Protein AF-A0A7C6H4W9-F1 (afdb_monomer)

Secondary structure (DSSP, 8-state):
----------PPPEEEEEESSTTEEEEEEESSSS--EEEEEEE-TT-EEEEE--SSEEEEEEESSEEEEETTEEE----

Radius of gyration: 15.86 Å; Cα contacts (8 Å, |Δi|>4): 154; chains: 1; bounding box: 30×22×61 Å

Solvent-accessible surface area (backbone atoms only — not comparable to full-atom values): 4763 Å² total; per-residue (Å²): 135,82,80,81,82,80,73,78,74,82,76,64,61,51,38,39,39,34,20,71,33,72,67,17,36,42,32,34,22,36,46,72,96,58,83,44,80,77,49,76,48,79,31,44,57,73,38,73,49,79,49,65,50,48,88,59,29,67,46,77,49,76,44,70,58,42,39,36,38,44,93,92,47,72,51,69,73,78,135

Nearest PDB structures (foldseek):
  2exs-assembly1_B  TM=1.001E+00  e=7.896E-09  Geobacillus stearothermophilus
  3zzs-assembly1_B  TM=1.006E+00  e=1.799E-08  Geobacillus stearothermophilus
  1qaw-assembly1_B  TM=9.794E-01  e=1.526E-08  Geobacillus stearothermophilus
  3zzl-assembly1_A  TM=9.708E-01  e=1.444E-08  Halalkalibacterium halodurans
  8r59-assembly1_A  TM=9.487E-01  e=3.114E-08  Geobacillus stearothermophilus

Foldseek 3Di:
DDPPPPPPDPFFWKKKKAAQAFFKKKFFFFPDPDTDTDDIDTDHHGDMDIGGADNTGPDMDIDHFMWMATPVGIDGDDD

Structure (mmCIF, N/CA/C/O backbone):
data_AF-A0A7C6H4W9-F1
#
_entry.id   AF-A0A7C6H4W9-F1
#
loop_
_atom_site.group_PDB
_atom_site.id
_atom_site.type_symbol
_atom_site.label_atom_id
_atom_site.label_alt_id
_atom_site.label_comp_id
_atom_site.label_asym_id
_atom_site.label_entity_id
_atom_site.label_seq_id
_atom_site.pdbx_PDB_ins_code
_atom_site.Cartn_x
_atom_site.Cartn_y
_atom_site.Cartn_z
_atom_site.occupancy
_atom_site.B_iso_or_equiv
_atom_site.auth_seq_id
_atom_site.auth_comp_id
_atom_site.auth_asym_id
_atom_site.auth_atom_id
_atom_site.pdbx_PDB_model_num
ATOM 1 N N . MET A 1 1 ? -2.975 -2.274 -45.326 1.00 43.88 1 MET A N 1
ATOM 2 C CA . MET A 1 1 ? -2.264 -3.023 -44.267 1.00 43.88 1 MET A CA 1
ATOM 3 C C . MET A 1 1 ? -2.657 -2.436 -42.916 1.00 43.88 1 MET A C 1
ATOM 5 O O . MET A 1 1 ? -2.050 -1.475 -42.466 1.00 43.88 1 MET A O 1
ATOM 9 N N . VAL A 1 2 ? -3.744 -2.930 -42.317 1.00 47.78 2 VAL A N 1
ATOM 10 C CA . VAL A 1 2 ? -4.186 -2.491 -40.984 1.00 47.78 2 VAL A CA 1
ATOM 11 C C . VAL A 1 2 ? -3.300 -3.208 -39.969 1.00 47.78 2 VAL A C 1
ATOM 13 O O . VAL A 1 2 ? -3.372 -4.430 -39.855 1.00 47.78 2 VAL A O 1
ATOM 16 N N . LYS A 1 3 ? -2.422 -2.478 -39.271 1.00 51.97 3 LYS A N 1
ATOM 17 C CA . LYS A 1 3 ? -1.728 -3.020 -38.097 1.00 51.97 3 LYS A CA 1
ATOM 18 C C . LYS A 1 3 ? -2.800 -3.315 -37.048 1.00 51.97 3 LYS A C 1
ATOM 20 O O . LYS A 1 3 ? -3.296 -2.383 -36.420 1.00 51.97 3 LYS A O 1
ATOM 25 N N . ARG A 1 4 ? -3.179 -4.586 -36.889 1.00 56.56 4 ARG A N 1
ATOM 26 C CA . ARG A 1 4 ? -3.954 -5.043 -35.732 1.00 56.56 4 ARG A CA 1
ATOM 27 C C . ARG A 1 4 ? -3.139 -4.707 -34.485 1.00 56.56 4 ARG A C 1
ATOM 29 O O . ARG A 1 4 ? -2.093 -5.307 -34.257 1.00 56.56 4 ARG A O 1
ATOM 36 N N . ARG A 1 5 ? -3.561 -3.691 -33.733 1.00 58.81 5 ARG A N 1
ATOM 37 C CA . ARG A 1 5 ? -3.049 -3.418 -32.387 1.00 58.81 5 ARG A CA 1
ATOM 38 C C . ARG A 1 5 ? -3.918 -4.198 -31.405 1.00 58.81 5 ARG A C 1
ATOM 40 O O . ARG A 1 5 ? -4.674 -3.602 -30.655 1.00 58.81 5 ARG A O 1
ATOM 47 N N . ASP A 1 6 ? -3.812 -5.522 -31.447 1.00 58.53 6 ASP A N 1
ATOM 48 C CA . ASP A 1 6 ? -4.455 -6.405 -30.464 1.00 58.53 6 ASP A CA 1
ATOM 49 C C . ASP A 1 6 ? -3.445 -6.860 -29.396 1.00 58.53 6 ASP A C 1
ATOM 51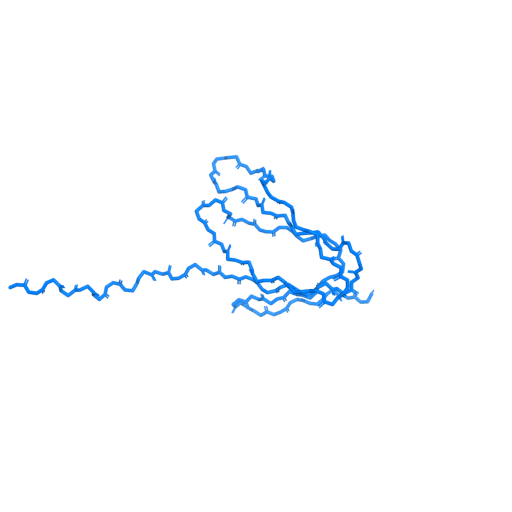 O O . ASP A 1 6 ? -3.553 -7.943 -28.832 1.00 58.53 6 ASP A O 1
ATOM 55 N N . THR A 1 7 ? -2.423 -6.051 -29.112 1.00 60.28 7 THR A N 1
ATOM 56 C CA . THR A 1 7 ? -1.600 -6.238 -27.915 1.00 60.28 7 THR A CA 1
ATOM 57 C C . THR A 1 7 ? -2.241 -5.433 -26.797 1.00 60.28 7 THR A C 1
ATOM 59 O O . THR A 1 7 ? -2.011 -4.229 -26.686 1.00 60.28 7 THR A O 1
ATOM 62 N N . VAL A 1 8 ? -3.087 -6.083 -25.998 1.00 63.09 8 VAL A N 1
ATOM 63 C CA . VAL A 1 8 ? -3.506 -5.537 -24.704 1.00 63.09 8 VAL A CA 1
ATOM 64 C C . VAL A 1 8 ? -2.232 -5.381 -23.879 1.00 63.09 8 VAL A C 1
ATOM 66 O O . VAL A 1 8 ? -1.604 -6.379 -23.529 1.00 63.09 8 VAL A O 1
ATOM 69 N N . GLU A 1 9 ? -1.802 -4.145 -23.625 1.00 64.31 9 GLU A N 1
ATOM 70 C CA . GLU A 1 9 ? -0.719 -3.919 -22.671 1.00 64.31 9 GLU A CA 1
ATOM 71 C C . GLU A 1 9 ? -1.149 -4.492 -21.314 1.00 64.31 9 GLU A C 1
ATOM 73 O O . GLU A 1 9 ? -2.281 -4.236 -20.880 1.00 64.31 9 GLU A O 1
ATOM 78 N N . PRO A 1 10 ? -0.301 -5.293 -20.646 1.00 65.69 10 PRO A N 1
ATOM 79 C CA . PRO A 1 10 ? -0.641 -5.819 -19.336 1.00 65.69 10 PRO A CA 1
ATOM 80 C C . PRO A 1 10 ? -0.848 -4.642 -18.379 1.00 65.69 10 PRO A C 1
ATOM 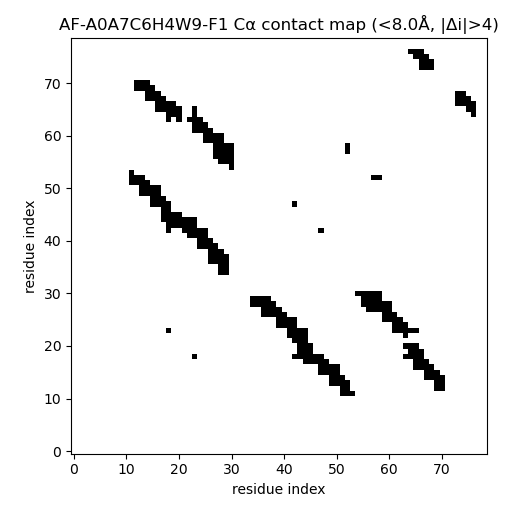82 O O . PRO A 1 10 ? 0.084 -3.893 -18.083 1.00 65.69 10 PRO A O 1
ATOM 85 N N . LYS A 1 11 ? -2.089 -4.461 -17.910 1.00 80.50 11 LYS A N 1
ATOM 86 C CA . LYS A 1 11 ? -2.386 -3.508 -16.838 1.00 80.50 11 LYS A CA 1
ATOM 87 C C . LYS A 1 11 ? -1.599 -3.939 -15.609 1.00 80.50 11 LYS A C 1
ATOM 89 O O . LYS A 1 11 ? -1.673 -5.101 -15.217 1.00 80.50 11 LYS A O 1
ATOM 94 N N . ALA A 1 12 ? -0.840 -3.019 -15.025 1.00 87.19 12 ALA A N 1
ATOM 95 C CA . ALA A 1 12 ? -0.103 -3.326 -13.812 1.00 87.19 12 ALA A CA 1
ATOM 96 C C . ALA A 1 12 ? -1.075 -3.620 -12.659 1.00 87.19 12 ALA A C 1
ATOM 98 O O . ALA A 1 12 ? -2.116 -2.968 -12.533 1.00 87.19 12 ALA A O 1
ATOM 99 N N . ASP A 1 13 ? -0.713 -4.592 -11.824 1.00 95.38 13 ASP A N 1
ATOM 100 C CA . ASP A 1 13 ? -1.473 -4.938 -10.626 1.00 95.38 13 ASP A CA 1
ATOM 101 C C . ASP A 1 13 ? -1.569 -3.751 -9.657 1.00 95.38 13 ASP A C 1
ATOM 103 O O . ASP A 1 13 ? -0.764 -2.815 -9.680 1.00 95.38 13 ASP A O 1
ATOM 107 N N . PHE A 1 14 ? -2.551 -3.810 -8.765 1.00 97.44 14 PHE A N 1
ATOM 108 C CA . PHE A 1 14 ? -2.752 -2.826 -7.710 1.00 97.44 14 PHE A CA 1
ATOM 109 C C . PHE A 1 14 ? -3.127 -3.504 -6.393 1.00 97.44 14 PHE A C 1
ATOM 111 O O . PHE A 1 14 ? -3.524 -4.671 -6.353 1.00 97.44 14 PHE A O 1
ATOM 118 N N . VAL A 1 15 ? -3.025 -2.743 -5.308 1.00 98.06 15 VAL A N 1
ATOM 119 C CA . VAL A 1 15 ? -3.527 -3.116 -3.984 1.00 98.06 15 VAL A CA 1
ATOM 120 C C . VAL A 1 15 ? -4.529 -2.075 -3.497 1.00 98.06 15 VAL A C 1
ATOM 122 O O . VAL A 1 15 ? -4.384 -0.885 -3.778 1.00 98.06 15 VAL A O 1
ATOM 125 N N . ILE A 1 16 ? -5.544 -2.519 -2.763 1.00 98.50 16 ILE A N 1
ATOM 126 C CA . ILE A 1 16 ? -6.479 -1.656 -2.036 1.00 98.50 16 ILE A CA 1
ATOM 127 C C . ILE A 1 16 ? -6.157 -1.771 -0.553 1.00 98.50 16 ILE A C 1
ATOM 129 O O . ILE A 1 16 ? -6.048 -2.879 -0.029 1.00 98.50 16 ILE A O 1
ATOM 133 N N . ILE A 1 17 ? -6.003 -0.638 0.119 1.00 98.62 17 ILE A N 1
ATOM 134 C CA . ILE A 1 17 ? -5.599 -0.562 1.518 1.00 98.62 17 ILE A CA 1
ATOM 135 C C . ILE A 1 17 ? -6.613 0.302 2.259 1.00 98.62 17 ILE A C 1
ATOM 137 O O . ILE A 1 17 ? -6.864 1.428 1.845 1.00 98.62 17 ILE A O 1
ATOM 141 N N . GLN A 1 18 ? -7.176 -0.213 3.348 1.00 98.44 18 GLN A N 1
ATOM 142 C CA . GLN A 1 18 ? -8.044 0.532 4.259 1.00 98.44 18 GLN A CA 1
ATOM 143 C C . GLN A 1 18 ? -7.387 0.613 5.635 1.00 98.44 18 GLN A C 1
ATOM 145 O O . GLN A 1 18 ? -7.084 -0.420 6.237 1.00 98.44 18 GLN A O 1
ATOM 150 N N . ALA A 1 19 ? -7.202 1.824 6.153 1.00 98.44 19 ALA A N 1
ATOM 151 C CA . ALA A 1 19 ? -6.656 2.031 7.488 1.00 98.44 19 ALA A CA 1
ATOM 152 C C . ALA A 1 19 ? -7.684 1.664 8.573 1.00 98.44 19 ALA A C 1
ATOM 154 O O . ALA A 1 19 ? -8.822 2.138 8.561 1.00 98.44 19 ALA A O 1
ATOM 155 N N . LEU A 1 20 ? -7.284 0.815 9.523 1.00 97.50 20 LEU A N 1
ATOM 156 C CA . LEU A 1 20 ? -8.106 0.396 10.669 1.00 97.50 20 LEU A CA 1
ATOM 157 C C . LEU A 1 20 ? -7.773 1.189 11.947 1.00 97.50 20 LEU A C 1
ATOM 159 O O . LEU A 1 20 ? -8.520 1.129 12.925 1.00 97.50 20 LEU A O 1
ATOM 163 N N . GLU A 1 21 ? -6.697 1.976 11.915 1.00 98.00 21 GLU A N 1
ATOM 164 C CA . GLU A 1 21 ? -6.271 2.925 12.946 1.00 98.00 21 GLU A CA 1
ATOM 165 C C . GLU A 1 21 ? -5.754 4.230 12.317 1.00 98.00 21 GLU A C 1
ATOM 167 O O . GLU A 1 21 ? -5.554 4.301 11.105 1.00 98.00 21 GLU A O 1
ATOM 172 N N . ASN A 1 22 ? -5.551 5.269 13.133 1.00 98.44 22 ASN A N 1
ATOM 173 C CA . ASN A 1 22 ? -4.980 6.532 12.661 1.00 98.44 22 ASN A CA 1
ATOM 174 C C . ASN A 1 22 ? -3.470 6.409 12.441 1.00 98.44 22 ASN A C 1
ATOM 176 O O . ASN A 1 22 ? -2.770 5.787 13.238 1.00 98.44 22 ASN A O 1
ATOM 180 N N . GLY A 1 23 ? -2.952 7.075 11.412 1.00 98.19 23 GLY A N 1
ATOM 181 C CA . GLY A 1 23 ? -1.520 7.105 11.129 1.00 98.19 23 GLY A CA 1
ATOM 182 C C . GLY A 1 23 ? -0.930 5.853 10.488 1.00 98.19 23 GLY A C 1
ATOM 183 O O . GLY A 1 23 ? 0.295 5.691 10.507 1.00 98.19 23 GLY A O 1
ATOM 184 N N . VAL A 1 24 ? -1.755 5.014 9.858 1.00 98.50 24 VAL A N 1
ATOM 185 C CA . VAL A 1 24 ? -1.259 3.968 8.956 1.00 98.50 24 VAL A CA 1
ATOM 186 C C . VAL A 1 24 ? -0.396 4.620 7.877 1.00 98.50 24 VAL A C 1
ATOM 188 O O . VAL A 1 24 ? -0.766 5.631 7.292 1.00 98.50 24 VAL A O 1
ATOM 191 N N . THR A 1 25 ? 0.783 4.064 7.618 1.00 98.50 25 THR A N 1
ATOM 192 C CA . THR A 1 25 ? 1.744 4.627 6.663 1.00 98.50 25 THR A CA 1
ATOM 193 C C . THR A 1 25 ? 1.991 3.661 5.513 1.00 98.50 25 THR A C 1
ATOM 195 O O . THR A 1 25 ? 2.391 2.515 5.737 1.00 98.50 25 THR A O 1
ATOM 198 N N . ILE A 1 26 ? 1.793 4.132 4.284 1.00 98.56 26 ILE A N 1
ATOM 199 C CA . ILE A 1 26 ? 1.994 3.38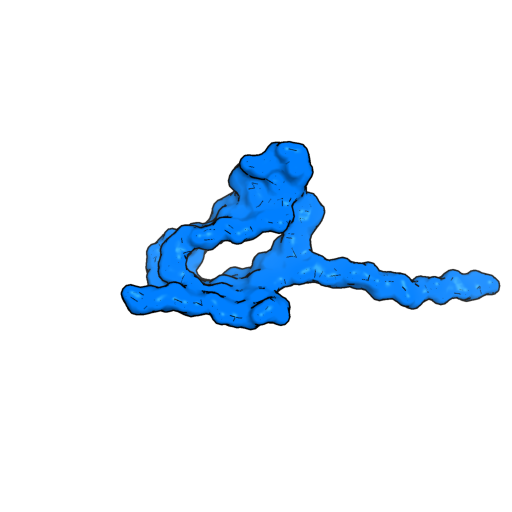6 3.041 1.00 98.56 26 ILE A CA 1
ATOM 200 C C . ILE A 1 26 ? 3.267 3.900 2.375 1.00 98.56 26 ILE A C 1
ATOM 202 O O . ILE A 1 26 ? 3.387 5.088 2.101 1.00 98.56 26 ILE A O 1
ATOM 206 N N . MET A 1 27 ? 4.232 3.024 2.110 1.00 98.62 27 MET A N 1
ATOM 207 C CA . MET A 1 27 ? 5.543 3.396 1.579 1.00 98.62 27 MET A CA 1
ATOM 208 C C . MET A 1 27 ? 5.794 2.697 0.246 1.00 98.62 27 MET A C 1
ATOM 210 O O . MET A 1 27 ? 5.832 1.466 0.189 1.00 98.62 27 MET A O 1
ATOM 214 N N . GLY A 1 28 ? 6.013 3.474 -0.812 1.00 98.38 28 GLY A N 1
ATOM 215 C CA . GLY A 1 28 ? 6.445 2.956 -2.110 1.00 98.38 28 GLY A CA 1
ATOM 216 C C . GLY A 1 28 ? 7.953 2.708 -2.127 1.00 98.38 28 GLY A C 1
ATOM 217 O O . GLY A 1 28 ? 8.732 3.570 -1.705 1.00 98.38 28 GLY A O 1
ATOM 218 N N . LEU A 1 29 ? 8.371 1.536 -2.611 1.00 98.62 29 LEU A N 1
ATOM 219 C CA . LEU A 1 29 ? 9.776 1.173 -2.787 1.00 98.62 29 LEU A CA 1
ATOM 220 C C . LEU A 1 29 ? 10.168 1.193 -4.263 1.00 98.62 29 LEU A C 1
ATOM 222 O O . LEU A 1 29 ? 9.438 0.696 -5.127 1.00 98.62 29 LEU A O 1
ATOM 226 N N . THR A 1 30 ? 11.347 1.753 -4.532 1.00 97.88 30 THR A N 1
ATOM 227 C CA . THR A 1 30 ? 11.850 1.952 -5.891 1.00 97.88 30 THR A CA 1
ATOM 228 C C . THR A 1 30 ? 11.994 0.640 -6.645 1.00 97.88 30 THR A C 1
ATOM 230 O O . THR A 1 30 ? 12.454 -0.362 -6.102 1.00 97.88 30 THR A O 1
ATOM 233 N N . ARG A 1 31 ? 11.643 0.645 -7.928 1.00 97.19 31 ARG A N 1
ATOM 234 C CA . ARG A 1 31 ? 12.064 -0.383 -8.883 1.00 97.19 31 ARG A CA 1
ATOM 235 C C . ARG A 1 31 ? 13.516 -0.143 -9.305 1.00 97.19 31 ARG A C 1
ATOM 237 O O . ARG A 1 31 ? 13.898 0.998 -9.553 1.00 97.19 31 ARG A O 1
ATOM 244 N N . GLY A 1 32 ? 14.306 -1.209 -9.428 1.00 94.56 32 GLY A N 1
ATOM 245 C CA . GLY A 1 32 ? 15.675 -1.156 -9.950 1.00 94.56 32 GLY A CA 1
ATOM 246 C C . GLY A 1 32 ? 16.699 -1.823 -9.035 1.00 94.56 32 GLY A C 1
ATOM 247 O O . GLY A 1 32 ? 16.352 -2.635 -8.183 1.00 94.56 32 GLY A O 1
ATOM 248 N N . THR A 1 33 ? 17.973 -1.478 -9.225 1.00 95.12 33 THR A N 1
ATOM 249 C CA . THR A 1 33 ? 19.116 -2.061 -8.499 1.00 95.12 33 THR A CA 1
ATOM 250 C C . THR A 1 33 ? 19.118 -1.743 -7.006 1.00 95.12 33 THR A C 1
ATOM 252 O O . THR A 1 33 ? 19.544 -2.568 -6.205 1.00 95.12 33 THR A O 1
ATOM 255 N N . ASN A 1 34 ? 18.620 -0.566 -6.625 1.00 96.00 34 ASN A N 1
ATOM 256 C CA . ASN A 1 34 ? 18.516 -0.142 -5.233 1.00 96.00 34 ASN A CA 1
ATOM 257 C C . ASN A 1 34 ? 17.060 -0.185 -4.767 1.00 96.00 34 ASN A C 1
ATOM 259 O O . ASN A 1 34 ? 16.169 0.336 -5.440 1.00 96.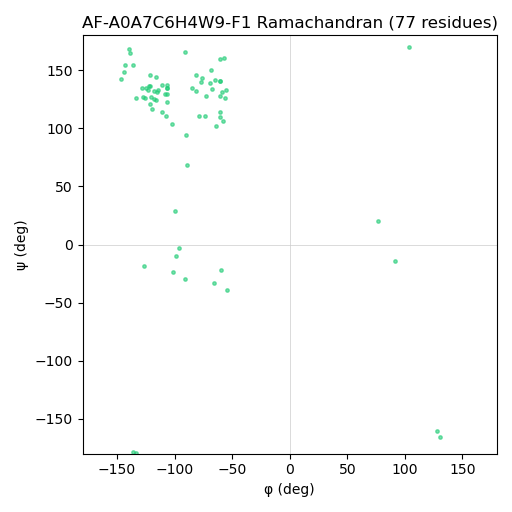00 34 ASN A O 1
ATOM 263 N N . THR A 1 35 ? 16.837 -0.732 -3.572 1.00 97.25 35 THR A N 1
ATOM 264 C CA . THR A 1 35 ? 15.527 -0.750 -2.909 1.00 97.25 35 THR A CA 1
ATOM 265 C C . THR A 1 35 ? 15.497 0.328 -1.828 1.00 97.25 35 THR A C 1
ATOM 267 O O . THR A 1 35 ? 16.099 0.165 -0.770 1.00 97.25 35 THR A O 1
ATOM 270 N N . LYS A 1 36 ? 14.818 1.449 -2.089 1.00 97.06 36 LYS A N 1
ATOM 271 C CA . LYS A 1 36 ? 14.658 2.558 -1.132 1.00 97.06 36 LYS A CA 1
ATOM 272 C C . LYS A 1 36 ? 13.222 3.072 -1.113 1.00 97.06 36 LYS A C 1
ATOM 274 O O . LYS A 1 36 ? 12.515 2.959 -2.112 1.00 97.06 36 LYS A O 1
ATOM 279 N N . PHE A 1 37 ? 12.808 3.666 0.004 1.00 97.25 37 PHE A N 1
ATOM 280 C CA . PHE A 1 37 ? 11.544 4.402 0.077 1.00 97.25 37 PHE A CA 1
ATOM 281 C C . PHE A 1 37 ? 11.630 5.663 -0.791 1.00 97.25 37 PHE A C 1
ATOM 283 O O . PHE A 1 37 ? 12.634 6.375 -0.729 1.00 97.25 37 PHE A O 1
ATOM 290 N N . HIS A 1 38 ? 10.604 5.932 -1.601 1.00 95.31 38 HIS A N 1
ATOM 291 C CA . HIS A 1 38 ? 10.559 7.134 -2.450 1.00 95.31 38 HIS A CA 1
ATOM 292 C C . HIS A 1 38 ? 9.295 7.980 -2.277 1.00 95.31 38 HIS A C 1
ATOM 294 O O . HIS A 1 38 ? 9.297 9.144 -2.659 1.00 95.31 38 HIS A O 1
ATOM 300 N N . HIS A 1 39 ? 8.232 7.410 -1.709 1.00 94.69 39 HIS A N 1
ATOM 301 C CA . HIS A 1 39 ? 7.017 8.123 -1.320 1.00 94.69 39 HIS A CA 1
ATOM 302 C C . HIS A 1 39 ? 6.471 7.514 -0.034 1.00 94.69 39 HIS A C 1
ATOM 304 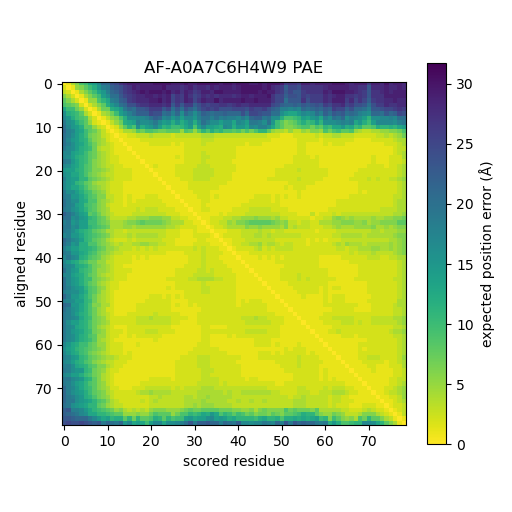O O . HIS A 1 39 ? 6.623 6.309 0.192 1.00 94.69 39 HIS A O 1
ATOM 310 N N . SER A 1 40 ? 5.834 8.345 0.783 1.00 97.06 40 SER A N 1
ATO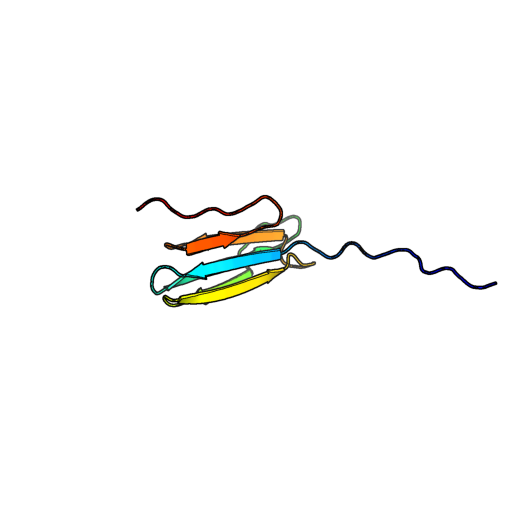M 311 C CA . SER A 1 40 ? 5.111 7.925 1.975 1.00 97.06 40 SER A CA 1
ATOM 312 C C . SER A 1 40 ? 3.759 8.617 1.987 1.00 97.06 40 SER A C 1
ATOM 314 O O . SER A 1 40 ? 3.708 9.842 1.951 1.00 97.06 40 SER A O 1
ATOM 316 N N . GLU A 1 41 ? 2.696 7.834 2.097 1.00 98.56 41 GLU A N 1
ATOM 317 C CA . GLU A 1 41 ? 1.333 8.319 2.285 1.00 98.56 41 GLU A CA 1
ATOM 318 C C . GLU A 1 41 ? 0.865 7.957 3.693 1.00 98.56 41 GLU A C 1
ATOM 320 O O . GLU A 1 41 ? 1.134 6.848 4.165 1.00 98.56 41 GLU A O 1
ATOM 325 N N . LYS A 1 42 ? 0.194 8.881 4.381 1.00 98.62 42 LYS A N 1
ATOM 326 C CA . LYS A 1 42 ? -0.376 8.634 5.708 1.00 98.62 42 LYS A CA 1
ATOM 327 C C . LYS A 1 42 ? -1.890 8.554 5.570 1.00 98.62 42 LYS A C 1
ATOM 329 O O . LYS A 1 42 ? -2.484 9.457 5.000 1.00 98.62 42 LYS A O 1
ATOM 334 N N . LEU A 1 43 ? -2.474 7.498 6.124 1.00 98.75 43 LEU A N 1
ATOM 335 C CA . LEU A 1 43 ? -3.910 7.290 6.200 1.00 98.75 43 LEU A CA 1
ATOM 336 C C . LEU A 1 43 ? -4.374 7.325 7.655 1.00 98.75 43 LEU A C 1
ATOM 338 O O . LEU A 1 43 ? -3.782 6.674 8.524 1.00 98.75 43 LEU A O 1
ATOM 342 N N . ASP A 1 44 ? -5.445 8.060 7.911 1.00 98.69 44 ASP A N 1
ATOM 343 C CA . ASP A 1 44 ? -6.191 8.004 9.160 1.00 98.69 44 ASP A CA 1
ATOM 344 C C . ASP A 1 44 ? -7.333 6.972 9.088 1.00 98.69 44 ASP A C 1
ATOM 346 O O . ASP A 1 44 ? -7.666 6.432 8.030 1.00 98.69 44 ASP A O 1
ATOM 350 N N . LYS A 1 45 ? -7.907 6.614 10.242 1.00 98.50 45 LYS A N 1
ATOM 351 C CA . LYS A 1 45 ? -8.850 5.497 10.370 1.00 98.50 45 LYS A CA 1
ATOM 352 C C . LYS A 1 45 ? -10.035 5.664 9.418 1.00 98.50 45 LYS A C 1
ATOM 354 O O . LYS A 1 45 ? -10.772 6.643 9.486 1.00 98.50 45 LYS A O 1
ATOM 359 N N . GLY A 1 46 ? -10.277 4.634 8.613 1.00 98.25 46 GLY A N 1
ATOM 360 C CA . GLY A 1 46 ? -11.361 4.592 7.635 1.00 98.25 46 GLY A CA 1
ATOM 361 C C . GLY A 1 46 ? -10.971 5.095 6.247 1.00 98.25 46 GLY A C 1
ATOM 362 O O . GLY A 1 46 ? -11.698 4.792 5.300 1.00 98.25 46 GLY A O 1
ATOM 363 N N . GLU A 1 47 ? -9.836 5.781 6.093 1.00 98.81 47 GLU A N 1
ATOM 364 C CA . GLU A 1 47 ? -9.337 6.190 4.781 1.00 98.81 47 GLU A CA 1
ATOM 365 C C . GLU A 1 47 ? -8.891 4.984 3.946 1.00 98.81 47 GLU A C 1
ATOM 367 O O . GLU A 1 47 ? -8.470 3.940 4.464 1.00 98.81 47 GLU A O 1
ATOM 372 N N . ILE A 1 48 ? -9.016 5.135 2.626 1.00 98.62 48 ILE A N 1
ATOM 373 C CA . ILE A 1 48 ? -8.760 4.083 1.646 1.00 98.62 48 ILE A CA 1
ATOM 374 C C . ILE A 1 48 ? -7.801 4.607 0.581 1.00 98.62 48 ILE A C 1
ATOM 376 O O . ILE A 1 48 ? -8.007 5.685 0.028 1.00 98.62 48 ILE A O 1
ATOM 380 N N . MET A 1 49 ? -6.801 3.799 0.238 1.00 98.56 49 MET A N 1
ATOM 381 C CA . MET A 1 49 ? -5.887 4.034 -0.876 1.00 98.56 49 MET A CA 1
ATOM 382 C C . MET A 1 49 ? -5.948 2.871 -1.868 1.00 98.56 49 MET A C 1
ATOM 384 O O . MET A 1 49 ? -5.918 1.706 -1.474 1.00 98.56 49 MET A O 1
ATOM 388 N N . ILE A 1 50 ? -5.990 3.189 -3.163 1.00 98.25 50 ILE A N 1
ATOM 389 C CA . ILE A 1 50 ? -5.805 2.228 -4.257 1.00 98.25 50 ILE A CA 1
ATOM 390 C C . ILE A 1 50 ? -4.469 2.560 -4.916 1.00 98.25 50 ILE A C 1
ATOM 392 O O . ILE A 1 50 ? -4.309 3.637 -5.486 1.00 98.25 50 ILE A O 1
ATOM 396 N N . ALA A 1 51 ? -3.499 1.656 -4.805 1.00 97.75 51 ALA A N 1
ATOM 397 C CA . ALA A 1 51 ? -2.123 1.893 -5.223 1.00 97.75 51 ALA A CA 1
ATOM 398 C C . ALA A 1 51 ? -1.706 0.895 -6.304 1.00 97.75 51 ALA A C 1
ATOM 400 O O . ALA A 1 51 ? -1.649 -0.310 -6.056 1.00 97.75 51 ALA A O 1
ATOM 401 N N . GLN A 1 52 ? -1.404 1.398 -7.499 1.00 97.88 52 GLN A N 1
ATOM 402 C CA . GLN A 1 52 ? -0.900 0.590 -8.608 1.00 97.88 52 GLN A CA 1
ATOM 403 C C . GLN A 1 52 ? 0.608 0.349 -8.465 1.00 97.88 52 GLN A C 1
ATOM 405 O O . GLN A 1 52 ? 1.348 1.240 -8.041 1.00 97.88 52 GLN A O 1
ATOM 410 N N . PHE A 1 53 ? 1.091 -0.817 -8.891 1.00 97.25 53 PHE A N 1
ATOM 411 C CA . PHE A 1 53 ? 2.503 -0.981 -9.220 1.00 97.25 53 PHE A CA 1
ATOM 412 C C . PHE A 1 53 ? 2.822 -0.191 -10.490 1.00 97.25 53 PHE A C 1
ATOM 414 O O . PHE A 1 53 ? 2.047 -0.150 -11.447 1.00 97.25 53 PHE A O 1
ATOM 421 N N . THR A 1 54 ? 3.974 0.469 -10.505 1.00 95.62 54 THR A N 1
ATOM 422 C CA . THR A 1 54 ? 4.342 1.385 -11.592 1.00 95.62 54 THR A CA 1
ATOM 423 C C . THR A 1 54 ? 5.768 1.128 -12.054 1.00 95.62 54 THR A C 1
ATOM 425 O O . THR A 1 54 ? 6.473 0.256 -11.531 1.00 95.62 54 THR A O 1
ATOM 428 N N . GLU A 1 55 ? 6.216 1.913 -13.030 1.00 95.69 55 GLU A N 1
ATOM 429 C CA . GLU A 1 55 ? 7.626 1.979 -13.402 1.00 95.69 55 GLU A CA 1
ATOM 430 C C . GLU A 1 55 ? 8.514 2.304 -12.190 1.00 95.69 55 GLU A C 1
ATOM 432 O O . GLU A 1 55 ? 9.560 1.686 -12.016 1.00 95.69 55 GLU A O 1
ATOM 437 N N . HIS A 1 56 ? 8.067 3.193 -11.299 1.00 96.25 56 HIS A N 1
ATOM 438 C CA . HIS A 1 56 ? 8.855 3.632 -10.147 1.00 96.25 56 HIS A CA 1
ATOM 439 C C . HIS A 1 56 ? 8.628 2.790 -8.889 1.00 96.25 56 HIS A C 1
ATOM 441 O O . HIS A 1 56 ? 9.559 2.635 -8.103 1.00 96.25 56 HIS A O 1
ATOM 447 N N . THR A 1 57 ? 7.438 2.214 -8.706 1.00 97.56 57 THR A N 1
ATOM 448 C CA . THR A 1 57 ? 7.073 1.454 -7.502 1.00 97.56 57 THR A CA 1
ATOM 449 C C . THR A 1 57 ? 7.020 -0.036 -7.804 1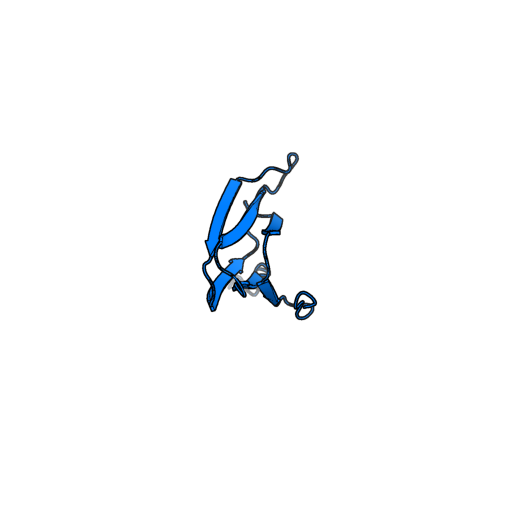.00 97.56 57 THR A C 1
ATOM 451 O O . THR A 1 57 ? 6.134 -0.506 -8.522 1.00 97.56 57 THR A O 1
ATOM 454 N N . SER A 1 58 ? 7.972 -0.786 -7.245 1.00 97.56 58 SER A N 1
ATOM 455 C CA . SER A 1 58 ? 8.051 -2.247 -7.395 1.00 97.56 58 SER A CA 1
ATOM 456 C C . SER A 1 58 ? 7.532 -3.020 -6.189 1.00 97.56 58 SER A C 1
ATOM 458 O O . SER A 1 58 ? 7.115 -4.164 -6.337 1.00 97.56 58 SER A O 1
ATOM 460 N N . ALA A 1 59 ? 7.524 -2.389 -5.017 1.00 98.12 59 ALA A N 1
ATOM 461 C CA . ALA A 1 59 ? 6.991 -2.952 -3.790 1.00 98.12 59 ALA A CA 1
ATOM 462 C C . ALA A 1 59 ? 6.307 -1.857 -2.967 1.00 98.12 59 ALA A C 1
ATOM 464 O O . ALA A 1 59 ? 6.639 -0.675 -3.081 1.00 98.12 59 ALA A O 1
ATOM 465 N N . ILE A 1 60 ? 5.349 -2.262 -2.137 1.00 98.31 60 ILE A N 1
ATOM 466 C CA . ILE A 1 60 ? 4.616 -1.381 -1.227 1.00 98.31 60 ILE A CA 1
ATOM 467 C C . ILE A 1 60 ? 4.743 -1.969 0.176 1.00 98.31 60 ILE A C 1
ATOM 469 O O . ILE A 1 60 ? 4.440 -3.141 0.392 1.00 98.31 60 ILE A O 1
ATOM 473 N N . LYS A 1 61 ? 5.204 -1.160 1.130 1.00 97.94 61 LYS A N 1
ATOM 474 C CA . LYS A 1 61 ? 5.261 -1.512 2.551 1.00 97.94 61 LYS A CA 1
ATOM 475 C C . LYS A 1 61 ? 4.184 -0.750 3.305 1.00 97.94 61 LYS A C 1
ATOM 477 O O . LYS A 1 61 ? 4.041 0.452 3.124 1.00 97.94 61 LYS A O 1
ATOM 482 N N . ILE A 1 62 ? 3.472 -1.445 4.182 1.00 97.88 62 ILE A N 1
ATOM 483 C CA . ILE A 1 62 ? 2.401 -0.878 5.003 1.00 97.88 62 ILE A CA 1
ATOM 484 C C . ILE A 1 62 ? 2.813 -1.020 6.467 1.00 97.88 62 ILE A C 1
ATOM 486 O O . ILE A 1 62 ? 3.290 -2.079 6.878 1.00 97.88 62 ILE A O 1
ATOM 490 N N . ARG A 1 63 ? 2.686 0.057 7.243 1.00 97.62 63 ARG A N 1
ATOM 491 C CA . ARG A 1 63 ? 2.917 0.074 8.693 1.00 97.62 63 ARG A CA 1
ATOM 492 C C . ARG A 1 63 ? 1.657 0.572 9.395 1.00 97.62 63 ARG A C 1
ATOM 494 O O . ARG A 1 63 ? 1.133 1.611 9.009 1.00 97.62 63 ARG A O 1
ATOM 501 N N . GLY A 1 64 ? 1.243 -0.135 10.442 1.00 96.88 64 GLY A N 1
ATOM 502 C CA . GLY A 1 64 ? 0.003 0.116 11.182 1.00 96.88 64 GLY A CA 1
ATOM 503 C C . GLY A 1 64 ? -1.096 -0.889 10.827 1.00 96.88 64 GLY A C 1
ATOM 504 O O . GLY A 1 64 ? -0.948 -1.679 9.890 1.00 96.88 64 GLY A O 1
ATOM 505 N N . LYS A 1 65 ? -2.190 -0.880 11.591 1.00 97.38 65 LYS A N 1
ATOM 506 C CA . LYS A 1 65 ? -3.331 -1.789 11.422 1.00 97.38 65 LYS A CA 1
ATOM 507 C C . LYS A 1 65 ? -4.142 -1.387 10.189 1.00 97.38 65 LYS A C 1
ATOM 509 O O . LYS A 1 65 ? -4.807 -0.353 10.177 1.00 97.38 65 LYS A O 1
ATOM 514 N N . ALA A 1 66 ? -4.098 -2.206 9.140 1.00 98.12 66 ALA A N 1
ATOM 515 C CA . ALA A 1 66 ? -4.785 -1.944 7.877 1.00 98.12 66 ALA A CA 1
ATOM 516 C C . ALA A 1 66 ? -5.265 -3.236 7.212 1.00 98.12 66 ALA A C 1
ATOM 518 O O . ALA A 1 66 ? -4.549 -4.233 7.217 1.00 98.12 66 ALA A O 1
ATOM 519 N N . LYS A 1 67 ? -6.445 -3.203 6.589 1.00 98.25 67 LYS A N 1
ATOM 520 C CA . LYS A 1 67 ? -6.937 -4.274 5.714 1.00 98.25 67 LYS A CA 1
ATOM 521 C C . LYS A 1 67 ? -6.385 -4.070 4.308 1.00 98.25 67 LYS A C 1
ATOM 523 O O . LYS A 1 67 ? -6.446 -2.960 3.783 1.00 98.25 67 LYS A O 1
ATOM 528 N N . VAL A 1 68 ? -5.894 -5.139 3.688 1.00 98.25 68 VAL A N 1
ATOM 529 C CA . VAL A 1 68 ? -5.288 -5.101 2.352 1.00 98.25 68 VAL A CA 1
ATOM 530 C C . VAL A 1 68 ? -5.988 -6.101 1.440 1.00 98.25 68 VAL A C 1
ATOM 532 O O . VAL A 1 68 ? -6.222 -7.239 1.838 1.00 98.25 68 VAL A O 1
ATOM 535 N N . LEU A 1 69 ? -6.310 -5.690 0.217 1.00 98.38 69 LEU A N 1
ATOM 536 C CA . LEU A 1 69 ? -6.828 -6.538 -0.856 1.00 98.38 69 LEU A CA 1
ATOM 537 C C . LEU A 1 69 ? -5.906 -6.433 -2.074 1.00 98.38 69 LEU A C 1
ATOM 539 O O . LEU A 1 69 ? -5.505 -5.337 -2.461 1.00 98.38 69 LEU A O 1
ATOM 543 N N . SER A 1 70 ? -5.601 -7.565 -2.691 1.00 97.19 70 SER A N 1
ATOM 544 C CA . SER A 1 70 ? -4.872 -7.663 -3.956 1.00 97.19 70 SER A CA 1
ATOM 545 C C . SER A 1 70 ? -5.535 -8.699 -4.868 1.00 97.19 70 SER A C 1
ATOM 547 O O . SER A 1 70 ? -6.540 -9.315 -4.501 1.00 97.19 70 SER A O 1
ATOM 549 N N . SER A 1 71 ? -4.966 -8.922 -6.053 1.00 95.81 71 SER A N 1
ATOM 550 C CA . SER A 1 71 ? -5.438 -9.939 -7.002 1.00 95.81 71 SER A CA 1
ATOM 551 C C . SER A 1 71 ? -5.416 -11.369 -6.444 1.00 95.81 71 SER A C 1
ATOM 553 O O . SER A 1 71 ? -6.163 -12.215 -6.929 1.00 95.81 71 SER A O 1
ATOM 555 N N . VAL A 1 72 ? -4.611 -11.646 -5.410 1.00 95.88 72 VAL A N 1
ATOM 556 C CA . VAL A 1 72 ? -4.495 -12.983 -4.797 1.00 95.88 72 VAL A CA 1
ATOM 557 C C . VAL A 1 72 ? -5.373 -13.174 -3.556 1.00 95.88 72 VAL A C 1
ATOM 559 O O . VAL A 1 72 ? -5.403 -14.266 -2.995 1.00 95.88 72 VAL A O 1
ATOM 562 N N . GLY A 1 73 ? -6.091 -12.138 -3.116 1.00 96.81 73 GLY A N 1
ATOM 563 C CA . GLY A 1 73 ? -6.977 -12.196 -1.953 1.00 96.81 73 GLY A CA 1
ATOM 564 C C . GLY A 1 73 ? -6.755 -11.054 -0.966 1.00 96.81 73 GLY A C 1
ATOM 565 O O . GLY A 1 73 ? -6.125 -10.043 -1.281 1.00 96.81 73 GLY A O 1
ATOM 566 N N . SER A 1 74 ? -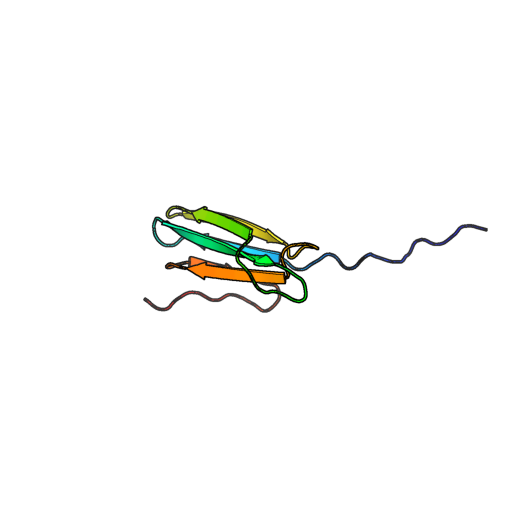7.309 -11.203 0.238 1.00 96.75 74 SER A N 1
ATOM 567 C CA . SER A 1 74 ? -7.243 -10.185 1.288 1.00 96.75 74 SER A CA 1
ATOM 568 C C . SER A 1 74 ? -6.483 -10.650 2.520 1.00 96.75 74 SER A C 1
ATOM 570 O O . SER A 1 74 ? -6.650 -11.789 2.950 1.00 96.75 74 SER A O 1
ATOM 572 N N . ILE A 1 75 ? -5.751 -9.728 3.140 1.00 95.94 75 ILE A N 1
ATOM 573 C CA . ILE A 1 75 ? -5.148 -9.885 4.463 1.00 95.94 75 ILE A CA 1
ATOM 574 C C . ILE A 1 75 ? -5.793 -8.867 5.401 1.00 95.94 75 ILE A C 1
ATOM 576 O O . ILE A 1 75 ? -5.914 -7.682 5.079 1.00 95.94 75 ILE A O 1
ATOM 580 N N . ILE A 1 76 ? -6.213 -9.342 6.568 1.00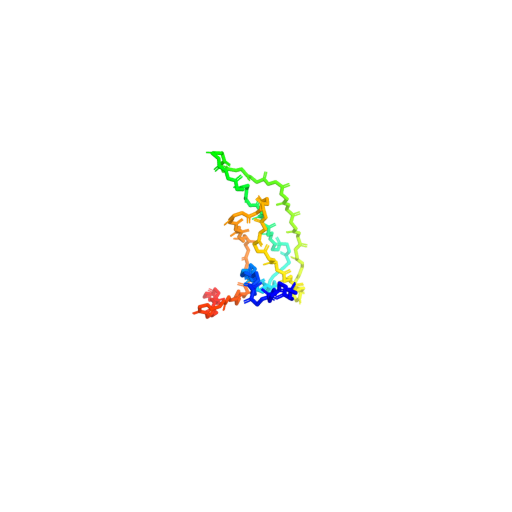 92.12 76 ILE A N 1
ATOM 581 C CA . ILE A 1 76 ? -6.679 -8.523 7.683 1.00 92.12 76 ILE A CA 1
ATOM 582 C C . ILE A 1 76 ? -5.747 -8.865 8.850 1.00 92.12 76 ILE A C 1
ATOM 584 O O . ILE A 1 76 ? -5.559 -10.053 9.102 1.00 92.12 76 ILE A O 1
ATOM 588 N N . PRO A 1 77 ? -5.117 -7.881 9.511 1.00 83.81 77 PRO A N 1
ATOM 589 C CA . PRO A 1 77 ? -4.309 -8.141 10.692 1.00 83.81 77 PRO A CA 1
ATOM 590 C C . PRO A 1 77 ? -5.186 -8.765 11.776 1.00 83.81 77 PRO A C 1
ATOM 592 O O . PRO A 1 77 ? -6.326 -8.324 11.951 1.00 83.81 77 PRO A O 1
ATOM 595 N N . ASP A 1 78 ? -4.642 -9.741 12.500 1.00 81.75 78 ASP A N 1
ATOM 596 C CA . ASP A 1 78 ? -5.282 -10.274 13.703 1.00 81.75 78 ASP A CA 1
ATOM 597 C C . ASP A 1 78 ? -5.528 -9.146 14.729 1.00 81.75 78 ASP A C 1
ATOM 599 O O . ASP A 1 78 ? -4.967 -8.044 14.613 1.00 81.75 78 ASP A O 1
ATOM 603 N N . GLU A 1 79 ? -6.438 -9.382 15.684 1.00 61.69 79 GLU A N 1
ATOM 604 C CA . GLU A 1 79 ? -6.800 -8.378 16.698 1.00 61.69 79 GLU A CA 1
ATOM 605 C C . GLU A 1 79 ? -5.603 -7.837 17.484 1.00 61.69 79 GLU A C 1
ATOM 607 O O . GLU A 1 79 ? -4.787 -8.636 17.992 1.00 61.69 79 GLU A O 1
#

Mean predicted aligned error: 6.04 Å

Sequence (79 aa):
MVKRRDTVEPKADFVIIQALENGVTIMGLTRGTNTKFHHSEKLDKGEIMIAQFTEHTSAIKIRGKAKVLSSVGSIIPDE

pLDDT: mean 91.17, std 14.16, range [43.88, 98.81]